Protein AF-A0A345XWQ1-F1 (afdb_monomer_lite)

Sequence (71 aa):
MYAILRGSGPGGAEQLTVWTRDKNEDAEVFDALKDSITGFLHEQGDPPEEDYVLDVFGPDGSLLHRLDARV

Foldseek 3Di:
DPDWDWDQDPPRAIEIEEEDQDPDLDVVVVVVVVCVVQVVCVVVVHHGDQFYKYWYAHPVRDTSDIDGRHD

pLDDT: mean 84.49, std 5.7, range [66.62, 92.25]

Radius of gyration: 11.58 Å; chains: 1; bounding box: 28×26×27 Å

Structure (mmCIF, N/CA/C/O backbone):
data_AF-A0A345XWQ1-F1
#
_entry.id   AF-A0A345XWQ1-F1
#
loop_
_atom_site.group_PDB
_atom_site.id
_atom_site.type_symbol
_atom_site.label_atom_id
_atom_site.label_alt_id
_atom_site.label_comp_id
_atom_site.label_asym_id
_atom_site.label_entity_id
_atom_site.label_seq_id
_atom_site.pdbx_PDB_ins_code
_atom_site.Cartn_x
_atom_site.Cartn_y
_atom_site.Cartn_z
_atom_site.occupancy
_atom_site.B_iso_or_equiv
_atom_site.auth_seq_id
_atom_site.auth_comp_id
_atom_site.auth_asym_id
_atom_site.auth_atom_id
_atom_site.pdbx_PDB_model_num
ATOM 1 N N . MET A 1 1 ? 4.275 4.172 -10.203 1.00 66.62 1 MET A N 1
ATOM 2 C CA . MET A 1 1 ? 2.838 3.827 -10.274 1.00 66.62 1 MET A CA 1
ATOM 3 C C . MET A 1 1 ? 2.233 4.387 -11.551 1.00 66.62 1 MET A C 1
ATOM 5 O O . MET A 1 1 ? 2.643 5.465 -11.961 1.00 66.62 1 MET A O 1
ATOM 9 N N . TYR A 1 2 ? 1.310 3.672 -12.195 1.00 77.38 2 TYR A N 1
ATOM 10 C CA . TYR A 1 2 ? 0.591 4.206 -13.364 1.00 77.38 2 TYR A CA 1
ATOM 11 C C . TYR A 1 2 ? -0.926 3.995 -13.327 1.00 77.38 2 TYR A C 1
ATOM 13 O O . TYR A 1 2 ? -1.626 4.599 -14.135 1.00 77.38 2 TYR A O 1
ATOM 21 N N . ALA A 1 3 ? -1.438 3.180 -12.404 1.00 81.69 3 ALA A N 1
ATOM 22 C CA . ALA A 1 3 ? -2.869 3.015 -12.191 1.00 81.69 3 ALA A CA 1
ATOM 23 C C . ALA A 1 3 ? -3.157 2.733 -10.712 1.00 81.69 3 ALA A C 1
ATOM 25 O O . ALA A 1 3 ? -2.418 1.975 -10.079 1.00 81.69 3 ALA A O 1
ATOM 26 N N . ILE A 1 4 ? -4.238 3.334 -10.214 1.00 84.25 4 ILE A N 1
ATOM 27 C CA . ILE A 1 4 ? -4.923 2.969 -8.973 1.00 84.25 4 ILE A CA 1
ATOM 28 C C . ILE A 1 4 ? -6.356 2.619 -9.376 1.00 84.25 4 ILE A C 1
ATOM 30 O O . ILE A 1 4 ? -7.001 3.402 -10.074 1.00 84.25 4 ILE A O 1
ATOM 34 N N . LEU A 1 5 ? -6.846 1.454 -8.967 1.00 88.44 5 LEU A N 1
ATOM 35 C CA . LEU A 1 5 ? -8.248 1.068 -9.091 1.00 88.44 5 LEU A CA 1
ATOM 36 C C . LEU A 1 5 ? -8.835 0.848 -7.703 1.00 88.44 5 LEU A C 1
ATOM 38 O O . LEU A 1 5 ? -8.173 0.293 -6.829 1.00 88.44 5 LEU A O 1
ATOM 42 N N . ARG A 1 6 ? -10.088 1.261 -7.535 1.00 87.81 6 ARG A N 1
ATOM 43 C CA . ARG A 1 6 ? -10.870 1.086 -6.312 1.00 87.81 6 ARG A CA 1
ATOM 44 C C . ARG A 1 6 ? -12.024 0.139 -6.608 1.00 87.81 6 ARG A C 1
ATOM 46 O O . ARG A 1 6 ? -12.643 0.230 -7.670 1.00 87.81 6 ARG A O 1
ATOM 53 N N . GLY A 1 7 ? -12.298 -0.780 -5.698 1.00 87.56 7 GLY A N 1
ATOM 54 C CA . GLY A 1 7 ? -13.377 -1.747 -5.850 1.00 87.56 7 GLY A CA 1
ATOM 55 C C . GLY A 1 7 ? -13.733 -2.418 -4.533 1.00 87.56 7 GLY A C 1
ATOM 56 O O . GLY A 1 7 ? -13.174 -2.096 -3.489 1.00 87.56 7 GLY A O 1
ATOM 57 N N . SER A 1 8 ? -14.667 -3.364 -4.590 1.00 85.19 8 SER A N 1
ATOM 58 C CA . SER A 1 8 ? -15.015 -4.187 -3.433 1.00 85.19 8 SER A CA 1
ATOM 59 C C . SER A 1 8 ? -14.049 -5.357 -3.309 1.00 85.19 8 SER A C 1
ATOM 61 O O . SER A 1 8 ? -13.944 -6.194 -4.207 1.00 85.19 8 SER A O 1
ATOM 63 N N . GLY A 1 9 ? -13.368 -5.402 -2.176 1.00 80.69 9 GLY A N 1
ATOM 64 C CA . GLY A 1 9 ? -12.439 -6.436 -1.777 1.00 80.69 9 GLY A CA 1
ATOM 65 C C . GLY A 1 9 ? -13.079 -7.614 -1.048 1.00 80.69 9 GLY A C 1
ATOM 66 O O . GLY A 1 9 ? -14.298 -7.689 -0.848 1.00 80.69 9 GLY A O 1
ATOM 67 N N . PRO A 1 10 ? -12.245 -8.576 -0.625 1.00 77.44 10 PRO A N 1
ATOM 68 C CA . PRO A 1 10 ? -12.702 -9.729 0.134 1.00 77.44 10 PRO A CA 1
ATOM 69 C C . PRO A 1 10 ? -13.358 -9.294 1.452 1.00 77.44 10 PRO A C 1
ATOM 71 O O . PRO A 1 10 ? -12.802 -8.511 2.219 1.00 77.44 10 PRO A O 1
ATOM 74 N N . GLY A 1 11 ? -14.537 -9.848 1.739 1.00 79.62 11 GLY A N 1
ATOM 75 C CA . GLY A 1 11 ? -15.294 -9.521 2.952 1.00 79.62 11 GLY A CA 1
ATOM 76 C C . GLY A 1 11 ? -16.072 -8.204 2.884 1.00 79.62 11 GLY A C 1
ATOM 77 O O . GLY A 1 11 ? -16.623 -7.798 3.897 1.00 79.62 11 GLY A O 1
ATOM 78 N N . GLY A 1 12 ? -16.148 -7.559 1.714 1.00 82.31 12 GLY A N 1
ATOM 79 C CA . GLY A 1 12 ? -16.867 -6.294 1.536 1.00 82.31 12 GLY A CA 1
ATOM 80 C C . GLY A 1 12 ? -16.054 -5.054 1.906 1.00 82.31 12 GLY A C 1
ATOM 81 O O . GLY A 1 12 ? -16.542 -3.953 1.684 1.00 82.31 12 GLY A O 1
ATOM 82 N N .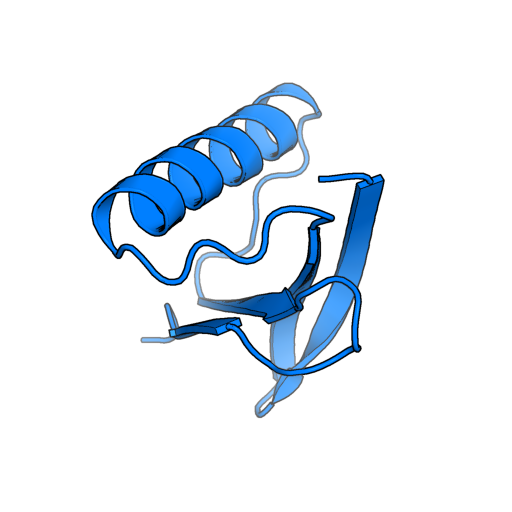 ALA A 1 13 ? -14.828 -5.236 2.405 1.00 86.44 13 ALA A N 1
ATOM 83 C CA . ALA A 1 13 ? -13.868 -4.161 2.613 1.00 86.44 13 ALA A CA 1
ATOM 84 C C . ALA A 1 13 ? -13.482 -3.508 1.287 1.00 86.44 13 ALA A C 1
ATOM 86 O O . ALA A 1 13 ? -13.528 -4.141 0.228 1.00 86.44 13 ALA A O 1
ATOM 87 N N . GLU A 1 14 ? -13.038 -2.265 1.346 1.00 89.75 14 GLU A N 1
ATOM 88 C CA . GLU A 1 14 ? -12.505 -1.591 0.180 1.00 89.75 14 GLU A CA 1
ATOM 89 C C . GLU A 1 14 ? -11.225 -2.271 -0.319 1.00 89.75 14 GLU A C 1
ATOM 91 O O . GLU A 1 14 ? -10.357 -2.655 0.461 1.00 89.75 14 GLU A O 1
ATOM 96 N N . GLN A 1 15 ? -11.074 -2.407 -1.636 1.00 91.81 15 GLN A N 1
ATOM 97 C CA . GLN A 1 15 ? -9.826 -2.844 -2.249 1.00 91.81 15 GLN A CA 1
ATOM 98 C C . GLN A 1 15 ? -9.244 -1.743 -3.124 1.00 91.81 15 GLN A C 1
ATOM 100 O O . GLN A 1 15 ? -9.826 -1.347 -4.137 1.00 91.81 15 GLN A O 1
ATOM 105 N N . LEU A 1 16 ? -8.0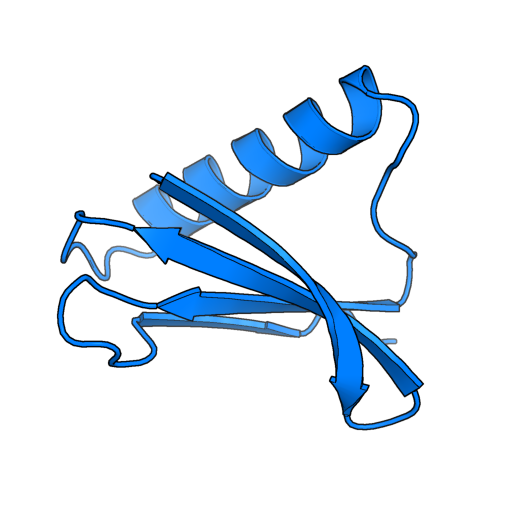44 -1.316 -2.753 1.00 91.38 16 LEU A N 1
ATOM 106 C CA . LEU A 1 16 ? -7.168 -0.482 -3.552 1.00 91.38 16 LEU A CA 1
ATOM 107 C C . LEU A 1 16 ? -6.204 -1.394 -4.302 1.00 91.38 16 LEU A C 1
ATOM 109 O O . LEU A 1 16 ? -5.440 -2.147 -3.705 1.00 91.38 16 LEU A O 1
ATOM 113 N N . THR A 1 17 ? -6.236 -1.334 -5.626 1.00 91.06 17 THR A N 1
ATOM 114 C CA . THR A 1 17 ? -5.298 -2.065 -6.475 1.00 91.06 17 THR A CA 1
ATOM 115 C C . THR A 1 17 ? -4.385 -1.095 -7.194 1.00 91.06 17 THR A C 1
ATOM 117 O O . THR A 1 17 ? -4.844 -0.184 -7.879 1.00 91.06 17 THR A O 1
ATOM 120 N N . VAL A 1 18 ? -3.085 -1.305 -7.065 1.00 89.69 18 VAL A N 1
ATOM 121 C CA . VAL A 1 18 ? -2.049 -0.435 -7.605 1.00 89.69 18 VAL A CA 1
ATOM 122 C C . VAL A 1 18 ? -1.194 -1.216 -8.576 1.00 89.69 18 VAL A C 1
ATOM 124 O O . VAL A 1 18 ? -0.703 -2.292 -8.251 1.00 89.69 18 VAL A O 1
ATOM 127 N N . TRP A 1 19 ? -0.935 -0.634 -9.745 1.00 88.25 19 TRP A N 1
ATOM 128 C CA . TRP A 1 19 ? 0.062 -1.162 -10.670 1.00 88.25 19 TRP A CA 1
ATOM 129 C C . TRP A 1 19 ? 1.272 -0.249 -10.733 1.00 88.25 19 TRP A C 1
ATOM 131 O O . TRP A 1 19 ? 1.187 0.964 -10.993 1.00 88.25 19 TRP A O 1
ATOM 141 N N . THR A 1 20 ? 2.435 -0.853 -10.534 1.00 83.69 20 THR A N 1
ATOM 142 C CA . THR A 1 20 ? 3.720 -0.184 -10.652 1.00 83.69 20 THR A CA 1
ATOM 143 C C . THR A 1 20 ? 4.561 -0.798 -11.767 1.00 83.69 20 THR A C 1
ATOM 145 O O . THR A 1 20 ? 4.384 -1.942 -12.172 1.00 83.69 20 THR A O 1
ATOM 148 N N . ARG A 1 21 ? 5.452 0.020 -12.333 1.00 82.69 21 ARG A N 1
ATOM 149 C CA . ARG A 1 21 ? 6.517 -0.458 -13.231 1.00 82.69 21 ARG A CA 1
ATOM 150 C C . ARG A 1 21 ? 7.755 -0.877 -12.452 1.00 82.69 21 ARG A C 1
ATOM 1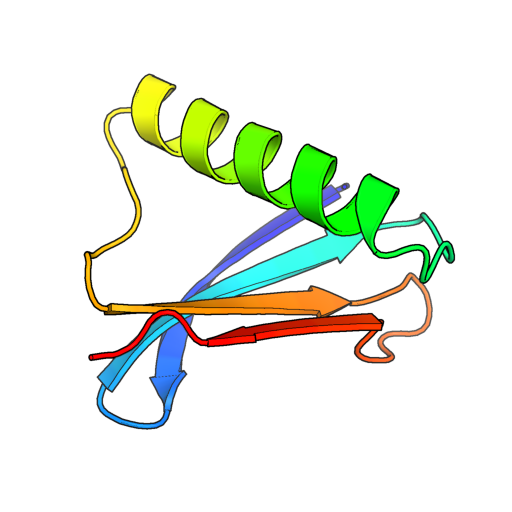52 O O . ARG A 1 21 ? 8.653 -1.485 -13.025 1.00 82.69 21 ARG A O 1
ATOM 159 N N . ASP A 1 22 ? 7.794 -0.487 -11.186 1.00 77.62 22 ASP A N 1
ATOM 160 C CA . ASP A 1 22 ? 8.847 -0.863 -10.276 1.00 77.62 22 ASP A CA 1
ATOM 161 C C . ASP A 1 22 ? 8.718 -2.354 -9.963 1.00 77.62 22 ASP A C 1
ATOM 163 O O . ASP A 1 22 ? 7.615 -2.855 -9.757 1.00 77.62 22 ASP A O 1
ATOM 167 N N . LYS A 1 23 ? 9.839 -3.064 -10.013 1.00 72.94 23 LYS A N 1
ATOM 168 C CA . LYS A 1 23 ? 9.913 -4.474 -9.617 1.00 72.94 23 LYS A CA 1
ATOM 169 C C . LYS A 1 23 ? 10.456 -4.620 -8.204 1.00 72.94 23 LYS A C 1
ATOM 171 O O . LYS A 1 23 ? 10.759 -5.732 -7.795 1.00 72.94 23 LYS A O 1
ATOM 176 N N . ASN A 1 24 ? 10.670 -3.506 -7.514 1.00 72.56 24 ASN A N 1
ATOM 177 C CA . ASN A 1 24 ? 11.228 -3.523 -6.191 1.00 72.56 24 ASN A CA 1
ATOM 178 C C . ASN A 1 24 ? 10.196 -4.066 -5.195 1.00 72.56 24 ASN A C 1
ATOM 180 O O . ASN A 1 24 ? 9.090 -3.538 -5.083 1.00 72.56 24 ASN A O 1
ATOM 184 N N . GLU A 1 25 ? 10.600 -5.132 -4.511 1.00 69.38 25 GLU A N 1
ATOM 185 C CA . GLU A 1 25 ? 9.867 -5.836 -3.458 1.00 69.38 25 GLU A CA 1
ATOM 186 C C . GLU A 1 25 ? 10.337 -5.391 -2.053 1.00 69.38 25 GLU A C 1
ATOM 188 O O . GLU A 1 25 ? 10.006 -6.016 -1.046 1.00 69.38 25 GLU A O 1
ATOM 193 N N . ASP A 1 26 ? 11.154 -4.334 -1.965 1.00 76.62 26 ASP A N 1
ATOM 194 C CA . ASP A 1 26 ? 11.633 -3.770 -0.704 1.00 76.62 26 ASP A CA 1
ATOM 195 C C . ASP A 1 26 ? 10.472 -3.187 0.119 1.00 76.62 26 ASP A C 1
ATOM 197 O O . ASP A 1 26 ? 9.739 -2.296 -0.321 1.00 76.62 26 ASP A O 1
ATOM 201 N N . ALA A 1 27 ? 10.361 -3.629 1.374 1.00 70.12 27 ALA A N 1
ATOM 202 C CA . ALA A 1 27 ? 9.315 -3.182 2.295 1.00 70.12 27 ALA A CA 1
ATOM 203 C C . ALA A 1 27 ? 9.343 -1.662 2.553 1.00 70.12 27 ALA A C 1
ATOM 205 O O . ALA A 1 27 ? 8.291 -1.039 2.654 1.00 70.12 27 ALA A O 1
ATOM 206 N N . GLU A 1 28 ? 10.527 -1.040 2.596 1.00 78.62 28 GLU A N 1
ATOM 207 C CA . GLU A 1 28 ? 10.653 0.417 2.774 1.00 78.62 28 GLU A CA 1
ATOM 208 C C . GLU A 1 28 ? 10.071 1.199 1.586 1.00 78.62 28 GLU A C 1
ATOM 210 O O . GLU A 1 28 ? 9.446 2.247 1.763 1.00 78.62 28 GLU A O 1
ATOM 215 N N . VAL A 1 29 ? 10.233 0.674 0.367 1.00 77.00 29 VAL A N 1
ATOM 216 C CA . VAL A 1 29 ? 9.649 1.262 -0.847 1.00 77.00 29 VAL A CA 1
ATOM 217 C C . VAL A 1 29 ? 8.132 1.103 -0.830 1.00 77.00 29 VAL A C 1
ATOM 219 O O . VAL A 1 29 ? 7.413 2.017 -1.239 1.00 77.00 29 VAL A O 1
ATOM 222 N N . PHE A 1 30 ? 7.639 -0.023 -0.317 1.00 79.06 30 PHE A N 1
ATOM 223 C CA . PHE A 1 30 ? 6.214 -0.257 -0.139 1.00 79.06 30 PHE A CA 1
ATOM 224 C C . PHE A 1 30 ? 5.578 0.690 0.888 1.00 79.06 30 PHE A C 1
ATOM 226 O O . PHE A 1 30 ? 4.532 1.266 0.594 1.00 79.06 30 PHE A O 1
ATOM 233 N N . ASP A 1 31 ? 6.197 0.909 2.051 1.00 80.50 31 ASP A N 1
ATOM 234 C CA . ASP A 1 31 ? 5.674 1.842 3.059 1.00 80.50 31 ASP A CA 1
ATOM 235 C C . ASP A 1 31 ? 5.614 3.281 2.530 1.00 80.50 31 ASP A C 1
ATOM 237 O O . ASP A 1 31 ? 4.577 3.938 2.638 1.00 80.50 31 ASP A O 1
ATOM 241 N N . ALA A 1 32 ? 6.674 3.740 1.858 1.00 84.06 32 ALA A N 1
ATOM 242 C CA . ALA A 1 32 ? 6.684 5.053 1.215 1.00 84.06 32 ALA A CA 1
ATOM 243 C C . ALA A 1 32 ? 5.611 5.173 0.115 1.00 84.06 32 ALA A C 1
ATOM 245 O O . ALA A 1 32 ? 4.976 6.220 -0.036 1.00 84.06 32 ALA A O 1
ATOM 246 N N . LEU A 1 33 ? 5.383 4.101 -0.652 1.00 83.12 33 LEU A N 1
ATOM 247 C CA . LEU A 1 33 ? 4.333 4.050 -1.669 1.00 83.12 33 LEU A CA 1
ATOM 248 C C . LEU A 1 33 ? 2.939 4.114 -1.036 1.00 83.12 33 LEU A C 1
ATOM 250 O O . LEU A 1 33 ? 2.095 4.875 -1.509 1.00 83.12 33 LEU A O 1
ATOM 254 N N . LYS A 1 34 ? 2.705 3.348 0.032 1.00 84.12 34 LYS A N 1
ATOM 255 C CA . LYS A 1 34 ? 1.461 3.358 0.807 1.00 84.12 34 LYS A CA 1
ATOM 256 C C . LYS A 1 34 ? 1.160 4.770 1.307 1.00 84.12 34 LYS A C 1
ATOM 258 O O . LYS A 1 34 ? 0.085 5.280 1.008 1.00 84.12 34 LYS A O 1
ATOM 263 N N . ASP A 1 35 ? 2.110 5.417 1.983 1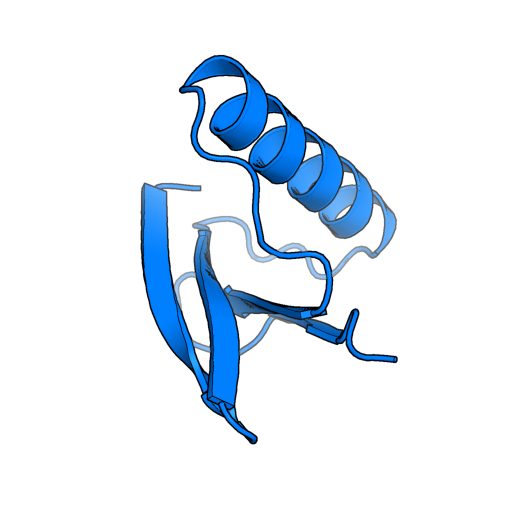.00 86.50 35 ASP A N 1
ATOM 264 C CA . ASP A 1 35 ? 1.933 6.777 2.510 1.00 86.50 35 ASP A CA 1
ATOM 265 C C . ASP A 1 35 ? 1.682 7.801 1.391 1.00 86.50 35 ASP A C 1
ATOM 267 O O . ASP A 1 35 ? 0.857 8.705 1.530 1.00 86.50 35 ASP A O 1
ATOM 271 N N . SER A 1 36 ? 2.339 7.634 0.239 1.00 87.56 36 SER A N 1
ATOM 272 C CA . SER A 1 36 ? 2.101 8.490 -0.924 1.00 87.56 36 SER A CA 1
ATOM 273 C C . SER A 1 36 ? 0.698 8.315 -1.512 1.00 87.56 36 SER A C 1
ATOM 275 O O . SER A 1 36 ? 0.111 9.302 -1.955 1.00 87.56 36 SER A O 1
ATOM 277 N N . ILE A 1 37 ? 0.162 7.092 -1.556 1.00 84.69 37 ILE A N 1
ATOM 278 C CA . ILE A 1 37 ? -1.174 6.816 -2.105 1.00 84.69 37 ILE A CA 1
ATOM 279 C C . ILE A 1 37 ? -2.258 7.318 -1.161 1.00 84.69 37 ILE A C 1
ATOM 281 O O . ILE A 1 37 ? -3.170 8.015 -1.601 1.00 84.69 37 ILE A O 1
ATOM 285 N N . THR A 1 38 ? -2.165 6.980 0.125 1.00 85.69 38 THR A N 1
ATOM 286 C CA . THR A 1 38 ? -3.154 7.402 1.123 1.00 85.69 38 THR A CA 1
ATOM 287 C C . THR A 1 38 ? -3.167 8.922 1.261 1.00 85.69 38 THR A C 1
ATOM 289 O O . THR A 1 38 ? -4.243 9.518 1.286 1.00 85.69 38 THR A O 1
ATOM 292 N N . GLY A 1 39 ? -1.992 9.562 1.236 1.00 87.25 39 GLY A N 1
ATOM 293 C CA . GLY A 1 39 ? -1.860 11.017 1.191 1.00 87.25 39 GLY A CA 1
ATOM 294 C C . GLY A 1 39 ? -2.511 11.631 -0.050 1.00 87.25 39 GLY A C 1
ATOM 295 O O . GLY A 1 39 ? -3.347 12.523 0.080 1.00 87.25 39 GLY A O 1
ATOM 296 N N . PHE A 1 40 ? -2.208 11.112 -1.246 1.00 85.69 40 PHE A N 1
ATOM 297 C CA . PHE A 1 40 ? -2.809 11.595 -2.494 1.00 85.69 40 PHE A CA 1
ATOM 298 C C . PHE A 1 40 ? -4.341 11.479 -2.491 1.00 85.69 40 PHE A C 1
ATOM 300 O O . PHE A 1 40 ? -5.035 12.424 -2.860 1.00 85.69 40 PHE A O 1
ATOM 307 N N . LEU A 1 41 ? -4.879 10.338 -2.054 1.00 86.06 41 LEU A N 1
ATOM 308 C CA . LEU A 1 41 ? -6.323 10.106 -1.953 1.00 86.06 41 LEU A CA 1
ATOM 309 C C . LEU A 1 41 ? -6.987 11.064 -0.958 1.00 86.06 41 LEU A C 1
ATOM 311 O O . LEU A 1 41 ? -8.035 11.643 -1.246 1.00 86.06 41 LEU A O 1
ATOM 315 N N . HIS A 1 42 ? -6.333 11.313 0.176 1.00 87.00 42 HIS A N 1
ATOM 316 C CA . HIS A 1 42 ? -6.793 12.294 1.149 1.00 87.00 42 HIS A CA 1
ATOM 317 C C . HIS A 1 42 ? -6.821 13.719 0.564 1.00 87.00 42 HIS A C 1
ATOM 319 O O . HIS A 1 42 ? -7.779 14.458 0.790 1.00 87.00 42 HIS A O 1
ATOM 325 N N . GLU A 1 43 ? -5.819 14.115 -0.227 1.00 89.50 43 GLU A N 1
ATOM 326 C CA . GLU A 1 43 ? -5.801 15.417 -0.916 1.00 89.50 43 GLU A CA 1
ATOM 327 C C . GLU A 1 43 ? -6.893 15.550 -1.988 1.00 89.50 43 GLU A C 1
ATOM 329 O O . GLU A 1 43 ? -7.397 16.650 -2.217 1.00 89.50 43 GLU A O 1
ATOM 334 N N . GLN A 1 44 ? -7.301 14.445 -2.620 1.00 86.31 44 GLN A N 1
ATOM 335 C CA . GLN A 1 44 ? -8.448 14.417 -3.538 1.00 86.31 44 GLN A CA 1
ATOM 336 C C . GLN A 1 44 ? -9.806 14.457 -2.810 1.00 86.31 44 GLN A C 1
ATOM 338 O O . GLN A 1 44 ? -10.845 14.535 -3.465 1.00 86.31 44 GLN A O 1
ATOM 343 N N . GLY A 1 45 ? -9.814 14.434 -1.471 1.00 86.69 45 GLY A N 1
ATOM 344 C CA . GLY A 1 45 ? -11.034 14.376 -0.663 1.00 86.69 45 GLY A CA 1
ATOM 345 C C . GLY A 1 45 ? -11.699 12.999 -0.665 1.00 86.69 45 GLY A C 1
ATOM 346 O O . GLY A 1 45 ? -12.885 12.903 -0.360 1.00 86.69 45 GLY A O 1
ATOM 347 N N . ASP A 1 46 ? -10.945 11.957 -1.015 1.00 85.25 46 ASP A N 1
ATOM 348 C CA . ASP A 1 46 ? -11.428 10.591 -1.208 1.00 85.25 46 ASP A CA 1
ATOM 349 C C . ASP A 1 46 ? -10.544 9.582 -0.449 1.00 85.25 46 ASP A C 1
ATOM 351 O O . ASP A 1 46 ? -9.941 8.699 -1.061 1.00 85.25 46 ASP A O 1
ATOM 355 N N . PRO A 1 47 ? -10.383 9.734 0.880 1.00 85.69 47 PRO A N 1
ATOM 356 C CA . PRO A 1 47 ? -9.538 8.838 1.656 1.00 85.69 47 PRO A CA 1
ATOM 357 C C . PRO A 1 47 ? -10.071 7.395 1.601 1.00 85.69 47 PRO A C 1
ATOM 359 O O . PRO A 1 47 ? -11.283 7.189 1.451 1.00 85.69 47 PRO A O 1
ATOM 362 N N . PRO A 1 48 ? -9.186 6.393 1.740 1.00 82.94 48 PRO A N 1
ATOM 363 C CA . PRO A 1 48 ? -9.623 5.012 1.889 1.00 82.94 48 PRO A CA 1
ATOM 364 C C . PRO A 1 48 ? -10.469 4.830 3.153 1.00 82.94 48 PRO A C 1
ATOM 366 O O . PRO A 1 48 ? -10.295 5.558 4.135 1.00 82.94 48 PRO A O 1
ATOM 369 N N . GLU A 1 49 ? -11.386 3.862 3.114 1.00 84.56 49 GLU A N 1
ATOM 370 C CA . GLU A 1 49 ? -12.160 3.454 4.293 1.00 84.56 49 GLU A CA 1
ATOM 371 C C . GLU A 1 49 ? -11.235 2.931 5.406 1.00 84.56 49 GLU A C 1
ATOM 373 O O . GLU A 1 49 ? -10.096 2.549 5.143 1.00 84.56 49 GLU A O 1
ATOM 378 N N . GLU A 1 50 ? -11.706 2.908 6.659 1.00 79.00 50 GLU A N 1
ATOM 379 C CA . GLU A 1 50 ? -10.913 2.379 7.785 1.00 79.00 50 GLU A CA 1
ATOM 380 C C . GLU A 1 50 ? -10.552 0.895 7.579 1.00 79.00 50 GLU A C 1
ATOM 382 O O . GLU A 1 50 ? -9.454 0.475 7.936 1.00 79.00 50 GLU A O 1
ATOM 387 N N . ASP A 1 51 ? -11.431 0.140 6.912 1.00 87.06 51 ASP A N 1
ATOM 388 C CA . ASP A 1 51 ? -11.239 -1.255 6.526 1.00 87.06 51 ASP A CA 1
ATOM 389 C C . ASP A 1 51 ? -10.930 -1.377 5.030 1.00 87.06 51 ASP A C 1
ATOM 391 O O . ASP A 1 51 ? -11.832 -1.418 4.184 1.00 87.06 51 ASP A O 1
ATOM 395 N N . TYR A 1 52 ? -9.646 -1.492 4.691 1.00 88.75 52 TYR A N 1
ATOM 396 C CA . TYR A 1 52 ? -9.227 -1.655 3.301 1.00 88.75 52 TYR A CA 1
ATOM 397 C C . TYR A 1 52 ? -8.112 -2.683 3.114 1.00 88.75 52 TYR A C 1
ATOM 399 O O . TYR A 1 52 ? -7.353 -3.031 4.019 1.00 88.75 52 TYR A O 1
ATOM 407 N N . VAL A 1 53 ? -8.010 -3.165 1.882 1.00 90.50 53 VAL A N 1
ATOM 408 C CA . VAL A 1 53 ? -6.917 -3.996 1.388 1.00 90.50 53 VAL A CA 1
ATOM 409 C C . VAL A 1 53 ? -6.207 -3.231 0.280 1.00 90.50 53 VAL A C 1
ATOM 411 O O . VAL A 1 53 ? -6.849 -2.752 -0.653 1.00 90.50 53 VAL A O 1
ATOM 414 N N . LEU A 1 54 ? -4.884 -3.133 0.357 1.00 91.38 54 LEU A N 1
ATOM 415 C CA . LEU A 1 54 ? -4.043 -2.546 -0.681 1.00 91.38 54 LEU A CA 1
ATOM 416 C C . LEU A 1 54 ? -3.195 -3.637 -1.330 1.00 91.38 54 LEU A C 1
ATOM 418 O O . LEU A 1 54 ? -2.302 -4.194 -0.694 1.00 91.38 54 LEU A O 1
ATOM 422 N N . ASP A 1 55 ? -3.447 -3.889 -2.609 1.00 92.25 55 ASP A N 1
ATOM 423 C CA . ASP A 1 55 ? -2.656 -4.788 -3.443 1.00 92.25 55 ASP A CA 1
ATOM 424 C C . ASP A 1 55 ? -1.771 -4.000 -4.399 1.00 92.25 55 ASP A C 1
ATOM 426 O O . ASP A 1 55 ? -2.251 -3.147 -5.147 1.00 92.25 55 ASP A O 1
ATOM 430 N N . VAL A 1 56 ? -0.481 -4.326 -4.425 1.00 89.75 56 VAL A N 1
ATOM 431 C CA . VAL A 1 56 ? 0.486 -3.734 -5.351 1.00 89.75 56 VAL A CA 1
ATOM 432 C C . VAL A 1 56 ? 0.987 -4.805 -6.303 1.00 89.75 56 VAL A C 1
ATOM 434 O O . VAL A 1 56 ? 1.609 -5.783 -5.894 1.00 89.75 56 VAL A O 1
ATOM 437 N N . PHE A 1 57 ? 0.741 -4.587 -7.588 1.00 89.81 57 PHE A N 1
ATOM 438 C CA . PHE A 1 57 ? 1.148 -5.460 -8.674 1.00 89.81 57 PHE A CA 1
ATOM 439 C C . PHE A 1 57 ? 2.325 -4.874 -9.450 1.00 89.81 57 PHE A C 1
ATOM 441 O O . PHE A 1 57 ? 2.368 -3.676 -9.762 1.00 89.81 57 PHE A O 1
ATOM 448 N N . GLY A 1 58 ? 3.263 -5.748 -9.797 1.00 89.38 58 GLY A N 1
ATOM 449 C CA . GLY A 1 58 ? 4.396 -5.436 -10.652 1.00 89.38 58 GLY A CA 1
ATOM 450 C C . GLY A 1 58 ? 4.013 -5.345 -12.132 1.00 89.38 58 GLY A C 1
ATOM 451 O O . GLY A 1 58 ? 2.872 -5.621 -12.521 1.00 89.38 58 GLY A O 1
ATOM 452 N N . PRO A 1 59 ? 4.972 -4.991 -13.002 1.00 86.88 59 PRO A N 1
ATOM 453 C CA . PRO A 1 59 ? 4.729 -4.840 -14.437 1.00 86.88 59 PRO A CA 1
ATOM 454 C C . PRO A 1 59 ? 4.350 -6.150 -15.139 1.00 86.88 59 PRO A C 1
ATOM 456 O O . PRO A 1 59 ? 3.727 -6.110 -16.196 1.00 86.88 59 PRO A O 1
ATOM 459 N N . ASP A 1 60 ? 4.728 -7.297 -14.580 1.00 87.75 60 ASP A N 1
ATOM 460 C CA . ASP A 1 60 ? 4.354 -8.629 -15.068 1.00 87.75 60 ASP A CA 1
ATOM 461 C C . ASP A 1 60 ? 3.009 -9.130 -14.508 1.00 87.75 60 ASP A C 1
ATOM 463 O O . ASP A 1 60 ? 2.552 -10.209 -14.881 1.00 87.75 60 ASP A O 1
ATOM 467 N N . GLY A 1 61 ? 2.347 -8.337 -13.659 1.00 85.94 61 GLY A N 1
ATOM 468 C CA . GLY A 1 61 ? 1.068 -8.691 -13.047 1.00 85.94 61 GLY A CA 1
ATOM 469 C C . GLY A 1 61 ? 1.184 -9.593 -11.817 1.00 85.94 61 GLY A C 1
ATOM 470 O O 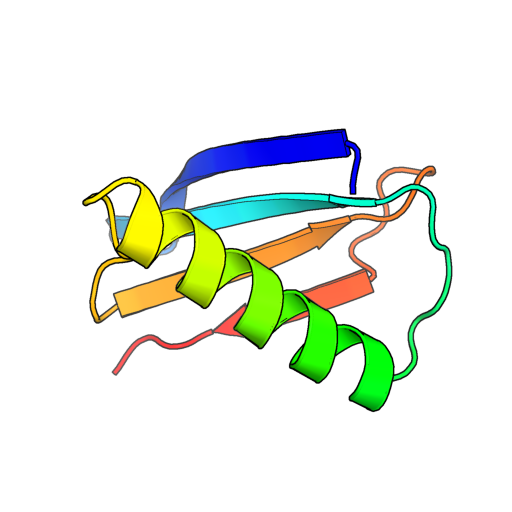. GLY A 1 61 ? 0.151 -9.982 -11.277 1.00 85.94 61 GLY A O 1
ATOM 471 N N . SER A 1 62 ? 2.395 -9.907 -11.344 1.00 89.62 62 SER A N 1
ATOM 472 C CA . SER A 1 62 ? 2.583 -10.566 -10.047 1.00 89.62 62 SER A CA 1
ATOM 473 C C . SER A 1 62 ? 2.275 -9.619 -8.893 1.00 89.62 62 SER A C 1
ATOM 475 O O . SER A 1 62 ? 2.564 -8.421 -8.962 1.00 89.62 62 SER A O 1
ATOM 477 N N . LEU A 1 63 ? 1.692 -10.165 -7.826 1.00 89.56 63 LEU A N 1
ATOM 478 C CA . LEU A 1 63 ? 1.491 -9.449 -6.571 1.00 89.56 63 LEU A CA 1
ATOM 479 C C . LEU A 1 63 ? 2.853 -9.266 -5.895 1.00 89.56 63 LEU A C 1
ATOM 481 O O . LEU A 1 63 ? 3.475 -10.253 -5.514 1.00 89.56 63 LEU A O 1
ATOM 485 N N . LEU A 1 64 ? 3.293 -8.017 -5.759 1.00 88.44 64 LEU A N 1
ATOM 486 C CA . LEU A 1 64 ? 4.523 -7.663 -5.048 1.00 88.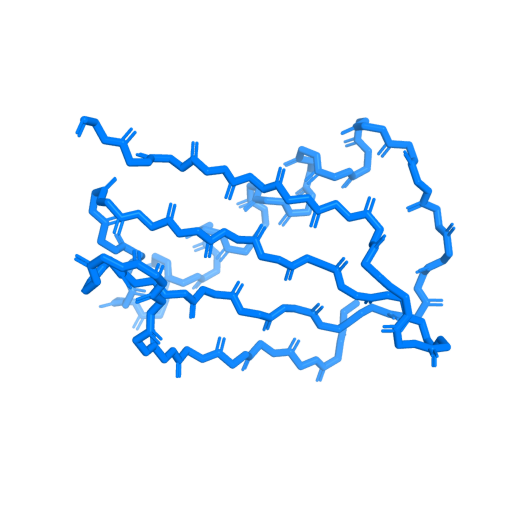44 64 LEU A CA 1
ATOM 487 C C . LEU A 1 64 ? 4.247 -7.524 -3.551 1.00 88.44 64 LEU A C 1
ATOM 489 O O . LEU A 1 64 ? 4.961 -8.077 -2.723 1.00 88.44 64 LEU A O 1
ATOM 493 N N . HIS A 1 65 ? 3.170 -6.816 -3.201 1.00 88.19 65 HIS A N 1
ATOM 494 C CA . HIS A 1 65 ? 2.823 -6.547 -1.810 1.00 88.19 65 HIS A CA 1
ATOM 495 C C . HIS A 1 65 ? 1.317 -6.548 -1.585 1.00 88.19 65 HIS A C 1
ATOM 497 O O . HIS A 1 65 ? 0.547 -6.116 -2.444 1.00 88.19 65 HIS A O 1
ATOM 503 N N . ARG A 1 66 ? 0.925 -6.975 -0.383 1.00 90.00 66 ARG A N 1
ATOM 504 C CA . ARG A 1 66 ? -0.426 -6.830 0.154 1.00 90.00 66 ARG A CA 1
ATOM 505 C C . ARG A 1 66 ? -0.355 -6.225 1.546 1.00 90.00 66 ARG A C 1
ATOM 507 O O . ARG A 1 66 ? 0.327 -6.765 2.414 1.00 90.00 66 ARG A O 1
ATOM 514 N N . LEU A 1 67 ? -1.120 -5.163 1.754 1.00 88.44 67 LEU A N 1
ATOM 515 C CA . LEU A 1 67 ? -1.486 -4.679 3.077 1.00 88.44 67 LEU A CA 1
ATOM 516 C C . LEU A 1 67 ? -2.960 -4.989 3.309 1.00 88.44 67 LEU A C 1
ATOM 518 O O . LEU A 1 67 ? -3.806 -4.683 2.475 1.00 88.44 67 LEU A O 1
ATOM 522 N N . ASP A 1 68 ? -3.245 -5.591 4.452 1.00 89.31 68 ASP A N 1
ATOM 523 C CA . ASP A 1 68 ? -4.594 -5.874 4.917 1.00 89.31 68 ASP A CA 1
ATOM 524 C C . ASP A 1 68 ? -4.806 -5.058 6.192 1.00 89.31 68 ASP A C 1
ATOM 526 O O . ASP A 1 68 ? -4.198 -5.354 7.220 1.00 89.31 68 ASP A O 1
ATOM 530 N N . ALA A 1 69 ? -5.561 -3.965 6.085 1.00 85.75 69 ALA A N 1
ATOM 531 C CA . ALA A 1 69 ? -5.781 -3.005 7.166 1.00 85.75 69 ALA A CA 1
ATOM 532 C C . ALA A 1 69 ? -7.138 -3.205 7.863 1.00 85.75 69 ALA A C 1
ATOM 534 O O . ALA A 1 69 ? -7.587 -2.324 8.586 1.00 85.75 69 ALA A O 1
ATOM 535 N N . ARG A 1 70 ? -7.792 -4.349 7.634 1.00 85.62 70 ARG A N 1
ATOM 536 C CA . ARG A 1 70 ? -9.097 -4.681 8.216 1.00 85.62 70 ARG A CA 1
ATOM 537 C C . ARG A 1 70 ? -8.962 -4.990 9.712 1.00 85.62 70 ARG A C 1
ATOM 539 O O . ARG A 1 70 ? -7.997 -5.657 10.103 1.00 85.62 70 ARG A O 1
ATOM 546 N N . VAL A 1 71 ? -9.922 -4.540 10.526 1.00 74.50 71 VAL A N 1
ATOM 547 C CA . VAL A 1 71 ? -9.995 -4.799 11.985 1.00 74.50 71 VAL A CA 1
ATOM 548 C C . VAL A 1 71 ? -10.896 -5.968 12.375 1.00 74.50 71 VAL A C 1
ATOM 550 O O . VAL A 1 71 ? -11.872 -6.281 11.658 1.00 74.50 71 VAL A O 1
#

Secondary structure (DSSP, 8-state):
--EEEEEE-GGG-EEEEEE-S-----HHHHHHHHHHHHHHHHHTT-PPPSSEEEEEE-TTS-EEEEEE---

Organism: NCBI:txid83291